Protein AF-A0AAN8Q0W3-F1 (afdb_monomer_lite)

InterPro domains:
  IPR009062 Smac/DIABLO-like superfamily [SSF46984] (4-131)
  IPR015142 Smac/DIABLO protein [PF09057] (4-134)
  IPR015142 Smac/DIABLO protein [PTHR32247] (3-135)

Radius of gyration: 24.77 Å; chains: 1; bounding box: 50×20×83 Å

Sequence (138 aa):
MENEYVQAVHKLTDMLSYKLQVLDNDAELEIVWDLVLQFRSDVNEIKRKKEEMEQLYSSVQKLMDISAEVAFIAGAEYASTCAGERLYSSQRQLELTRALTAEAEIQLNQVELKDIEATTKHHEKKEKEKSEQDKTDK

Foldseek 3Di:
DLVVLLVLLVVLLVLLVVLLVCLVPVVVNVVSVVVNVVSVVVSVVVVVVVVVVVVVLVVVLVVLQVVLVVCVVVVVPVSSVVSVVVSVVVVVVVVVSVVSSVVSVVSSVVSVVVSVVSNVVSVVVVVVVVVVVVVVVD

Secondary structure (DSSP, 8-state):
-HHHHHHHHHHHHHHHHHHHHSTT-HHHHHHHHHHHHHHHHHHHHHHHHHHHHHHHHHHHHHHHHHHHHHHHHTT-HHHHHHHHHHHHHHHHHHHHHHHHHHHHHHHHHHHHHHHHHHHHHHHHHHHHHHHHHHHH--

pLDDT: mean 88.89, std 8.83, range [46.44, 95.19]

Structure (mmCIF, N/CA/C/O backbone):
data_AF-A0AAN8Q0W3-F1
#
_entry.id   AF-A0AAN8Q0W3-F1
#
loop_
_atom_site.group_PDB
_atom_site.id
_atom_site.type_symbol
_atom_site.label_atom_id
_atom_site.label_alt_id
_atom_site.label_comp_id
_atom_site.label_asym_id
_atom_site.label_entity_id
_atom_site.label_seq_id
_atom_site.pdbx_PDB_ins_code
_atom_site.Cartn_x
_atom_site.Cartn_y
_atom_site.Cartn_z
_atom_site.occupancy
_atom_site.B_iso_or_equiv
_atom_site.auth_seq_id
_atom_site.auth_comp_id
_atom_site.auth_asym_id
_atom_site.auth_atom_id
_atom_site.pdbx_PDB_model_num
ATOM 1 N N . MET A 1 1 ? -4.676 -2.145 -10.380 1.00 73.56 1 MET A N 1
ATOM 2 C CA . MET A 1 1 ? -3.851 -2.443 -9.194 1.00 73.56 1 MET A CA 1
ATOM 3 C C . MET A 1 1 ? -3.686 -1.240 -8.281 1.00 73.56 1 MET A C 1
ATOM 5 O O . MET A 1 1 ? -4.264 -1.304 -7.216 1.00 73.56 1 MET A O 1
ATOM 9 N N . GLU A 1 2 ? -3.026 -0.134 -8.653 1.00 82.25 2 GLU A N 1
ATOM 10 C CA . GLU A 1 2 ? -2.950 1.039 -7.742 1.00 82.25 2 GLU A CA 1
ATOM 11 C C . GLU A 1 2 ? -4.340 1.579 -7.343 1.00 82.25 2 GLU A C 1
ATOM 13 O O . GLU A 1 2 ? -4.652 1.654 -6.163 1.00 82.25 2 GLU A O 1
ATOM 18 N N . ASN A 1 3 ? -5.236 1.831 -8.307 1.00 86.69 3 ASN A N 1
ATOM 19 C CA . ASN A 1 3 ? -6.614 2.259 -7.998 1.00 86.69 3 ASN A CA 1
ATOM 20 C C . ASN A 1 3 ? -7.408 1.233 -7.174 1.00 86.69 3 ASN A C 1
ATOM 22 O O . ASN A 1 3 ? -8.272 1.601 -6.389 1.00 86.69 3 ASN A O 1
ATOM 26 N N . GLU A 1 4 ? -7.137 -0.054 -7.374 1.00 88.75 4 GLU A N 1
ATOM 27 C CA . GLU A 1 4 ? -7.806 -1.143 -6.656 1.00 88.75 4 GLU A CA 1
ATOM 28 C C . GLU A 1 4 ? -7.327 -1.203 -5.202 1.00 88.75 4 GLU A C 1
ATOM 30 O O . GLU A 1 4 ? -8.135 -1.350 -4.290 1.00 88.75 4 GLU A O 1
ATOM 35 N N . TYR A 1 5 ? -6.029 -0.985 -4.986 1.00 91.62 5 TYR A N 1
ATOM 36 C CA . TYR A 1 5 ? -5.438 -0.845 -3.665 1.00 91.62 5 TYR A CA 1
ATOM 37 C C . TYR A 1 5 ? -5.982 0.386 -2.936 1.00 91.62 5 TYR A C 1
ATOM 39 O O . TYR A 1 5 ? -6.452 0.255 -1.812 1.00 91.62 5 TYR A O 1
ATOM 47 N N . VAL A 1 6 ? -6.027 1.553 -3.590 1.00 92.38 6 VAL A N 1
ATOM 48 C CA . VAL A 1 6 ? -6.619 2.775 -3.014 1.00 92.38 6 VAL A CA 1
ATOM 49 C C . VAL A 1 6 ? -8.079 2.553 -2.614 1.00 92.38 6 VAL A C 1
ATOM 51 O O . VAL A 1 6 ? -8.484 2.925 -1.517 1.00 92.38 6 VAL A O 1
ATOM 54 N N . GLN A 1 7 ? -8.875 1.895 -3.462 1.00 93.06 7 GLN A N 1
ATOM 55 C CA . GLN A 1 7 ? -10.263 1.562 -3.129 1.00 93.06 7 GLN A CA 1
ATOM 56 C C . GLN A 1 7 ? -10.372 0.606 -1.938 1.00 93.06 7 GLN A C 1
ATOM 58 O O . GLN A 1 7 ? -11.254 0.784 -1.100 1.00 93.06 7 GLN A O 1
ATOM 63 N N . ALA A 1 8 ? -9.505 -0.403 -1.856 1.00 93.25 8 ALA A N 1
ATOM 64 C CA . ALA A 1 8 ? -9.480 -1.329 -0.728 1.00 93.25 8 ALA A CA 1
ATOM 65 C C . ALA A 1 8 ? -9.087 -0.616 0.577 1.00 93.25 8 ALA A C 1
ATOM 67 O O . ALA A 1 8 ? -9.735 -0.817 1.603 1.00 93.25 8 ALA A O 1
ATOM 68 N N . VAL A 1 9 ? -8.094 0.276 0.517 1.00 93.88 9 VAL A N 1
ATOM 69 C CA . VAL A 1 9 ? -7.670 1.120 1.641 1.00 93.88 9 VAL A CA 1
ATOM 70 C C . VAL A 1 9 ? -8.811 2.026 2.101 1.00 93.88 9 VAL A C 1
ATOM 72 O O . VAL A 1 9 ? -9.114 2.039 3.288 1.00 93.88 9 VAL A O 1
ATOM 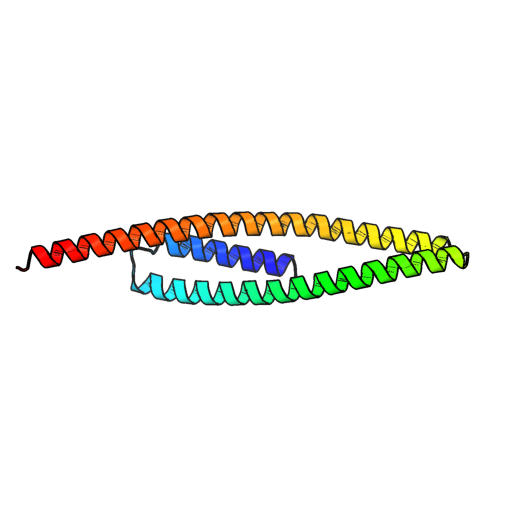75 N N . HIS A 1 10 ? -9.512 2.712 1.193 1.00 94.50 10 HIS A N 1
ATOM 76 C CA . HIS A 1 10 ? -10.668 3.539 1.563 1.00 94.50 10 HIS A CA 1
ATOM 77 C C . HIS A 1 10 ? -11.783 2.728 2.229 1.00 94.50 10 HIS A C 1
ATOM 79 O O . HIS A 1 10 ? -12.288 3.141 3.267 1.00 94.50 10 HIS A O 1
ATOM 85 N N . LYS A 1 11 ? -12.121 1.545 1.698 1.00 94.06 11 LYS A N 1
ATOM 86 C CA . LYS A 1 11 ? -13.117 0.661 2.328 1.00 94.06 11 LYS A CA 1
ATOM 87 C C . LY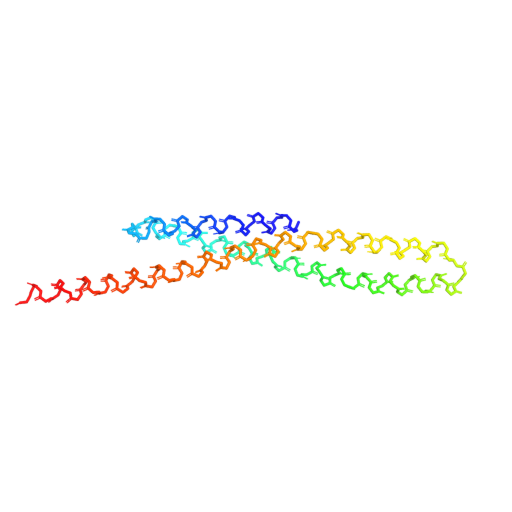S A 1 11 ? -12.717 0.276 3.751 1.00 94.06 11 LYS A C 1
ATOM 89 O O . LYS A 1 11 ? -13.562 0.281 4.641 1.00 94.06 11 LYS A O 1
ATOM 94 N N . LEU A 1 12 ? -11.442 -0.041 3.972 1.00 94.62 12 LEU A N 1
ATOM 95 C CA . LEU A 1 12 ? -10.937 -0.349 5.307 1.00 94.62 12 LEU A CA 1
ATOM 96 C C . LEU A 1 12 ? -11.017 0.874 6.236 1.00 94.62 12 LEU A C 1
ATOM 98 O O . LEU A 1 12 ? -11.463 0.743 7.374 1.00 94.62 12 LEU A O 1
ATOM 102 N N . THR A 1 13 ? -10.651 2.059 5.746 1.00 95.12 13 THR A N 1
ATOM 103 C CA . THR A 1 13 ? -10.759 3.327 6.484 1.00 95.12 13 THR A CA 1
ATOM 104 C C . THR A 1 13 ? -12.203 3.630 6.893 1.00 95.12 13 THR A C 1
ATOM 106 O O . THR A 1 13 ? -12.455 3.998 8.045 1.00 95.12 13 THR A O 1
ATOM 109 N N . ASP A 1 14 ? -13.160 3.437 5.985 1.00 94.31 14 ASP A N 1
ATOM 110 C CA . ASP A 1 14 ? -14.587 3.639 6.248 1.00 94.31 14 ASP A CA 1
ATOM 111 C C . ASP A 1 14 ? -15.098 2.658 7.309 1.00 94.31 14 ASP A C 1
ATOM 113 O O . ASP A 1 14 ? -15.807 3.052 8.234 1.00 94.31 14 ASP A O 1
ATOM 117 N N . MET A 1 15 ? -14.685 1.390 7.231 1.00 93.31 15 MET A N 1
ATOM 118 C CA . MET A 1 15 ? -15.092 0.362 8.194 1.00 93.31 15 MET A CA 1
ATOM 119 C C . MET A 1 15 ? -14.497 0.581 9.582 1.00 93.31 15 MET A C 1
ATOM 121 O O . MET A 1 15 ? -15.199 0.421 10.577 1.00 93.31 15 MET A O 1
ATOM 125 N N . LEU A 1 16 ? -13.237 1.010 9.675 1.00 92.75 16 LEU A N 1
ATOM 126 C CA . LEU A 1 16 ? -12.641 1.412 10.951 1.00 92.75 16 LEU A CA 1
ATOM 127 C C . LEU A 1 16 ? -13.341 2.646 11.534 1.00 92.75 16 LEU A C 1
ATOM 129 O O . LEU A 1 16 ? -13.579 2.720 12.738 1.00 92.75 16 LEU A O 1
ATOM 133 N N . SER A 1 17 ? -13.735 3.592 10.682 1.00 92.88 17 SER A N 1
ATOM 134 C CA . SER A 1 17 ? -14.516 4.755 11.110 1.00 92.88 17 SER A CA 1
ATOM 135 C C . SER A 1 17 ? -15.916 4.364 11.592 1.00 92.88 17 SER A C 1
ATOM 137 O O . SER A 1 17 ? -16.413 4.950 12.550 1.00 92.88 17 SER A O 1
ATOM 139 N N . TYR A 1 18 ? -16.544 3.361 10.970 1.00 92.75 18 TYR A N 1
ATOM 140 C CA . TYR A 1 18 ? -17.826 2.812 11.413 1.00 92.75 18 TYR A CA 1
ATOM 141 C C . TYR A 1 18 ? -17.699 2.063 12.740 1.00 92.75 18 TYR A C 1
ATOM 143 O O . TYR A 1 18 ? -18.494 2.288 13.650 1.00 92.75 18 TYR A O 1
ATOM 151 N N . LYS A 1 19 ? -16.649 1.248 12.900 1.00 91.88 19 LYS A N 1
ATOM 152 C CA . LYS A 1 19 ? -16.331 0.553 14.156 1.00 91.88 19 LYS A CA 1
ATOM 153 C C . LYS A 1 19 ? -16.288 1.522 15.342 1.00 91.88 19 LYS A C 1
ATOM 155 O O . LYS A 1 19 ? -16.857 1.235 16.390 1.00 91.88 19 LYS A O 1
ATOM 160 N N . LEU A 1 20 ? -15.677 2.695 15.158 1.00 90.69 20 LEU A N 1
ATOM 161 C CA . LEU A 1 20 ? -15.628 3.752 16.172 1.00 90.69 20 LEU A CA 1
ATOM 162 C C . LEU A 1 20 ? -17.015 4.271 16.598 1.00 90.69 20 LEU A C 1
ATOM 164 O O . LEU A 1 20 ? -17.159 4.760 17.715 1.00 90.69 20 LEU A O 1
ATOM 168 N N . GLN A 1 21 ? -18.031 4.189 15.738 1.00 91.19 21 GLN A N 1
ATOM 169 C CA . GLN A 1 21 ? -19.393 4.647 16.045 1.00 91.19 21 GLN A CA 1
ATOM 170 C C . GLN A 1 21 ? -20.206 3.604 16.821 1.00 91.19 21 GLN A C 1
ATOM 172 O O . GLN A 1 21 ? -21.138 3.972 17.531 1.00 91.19 21 GLN A O 1
ATOM 177 N N . VAL A 1 22 ? -19.847 2.323 16.708 1.00 91.88 22 VAL A N 1
ATOM 178 C CA . VAL A 1 22 ? -20.581 1.194 17.307 1.00 91.88 22 VAL A CA 1
ATOM 179 C C . VAL A 1 22 ? -19.872 0.589 18.524 1.00 91.88 22 VAL A C 1
ATOM 181 O O . VAL A 1 22 ? -20.244 -0.488 18.977 1.00 91.88 22 VAL A O 1
ATOM 184 N N . LEU A 1 23 ? -18.867 1.277 19.080 1.00 87.88 23 LEU A N 1
ATOM 185 C CA . LEU A 1 23 ? -18.067 0.811 20.226 1.00 87.88 23 LEU A CA 1
ATOM 186 C C . LEU A 1 23 ? -18.915 0.387 21.439 1.00 87.88 23 LEU A C 1
ATOM 188 O O . LEU A 1 23 ? -18.554 -0.573 22.114 1.00 87.88 23 LEU A O 1
ATOM 192 N N . ASP A 1 24 ? -20.039 1.063 21.686 1.00 87.69 24 ASP A N 1
ATOM 193 C CA . ASP A 1 24 ? -20.936 0.777 22.814 1.00 87.69 24 ASP A CA 1
ATOM 194 C C . ASP A 1 24 ? -21.924 -0.387 22.540 1.00 87.69 24 ASP A C 1
ATOM 196 O O . ASP A 1 24 ? -22.658 -0.794 23.443 1.00 87.69 24 ASP A O 1
ATOM 200 N N . ASN A 1 25 ? -21.971 -0.931 21.315 1.00 91.38 25 ASN A N 1
ATOM 201 C CA . ASN A 1 25 ? -22.868 -2.022 20.918 1.00 91.38 25 ASN A CA 1
ATOM 202 C C . ASN A 1 25 ? -22.093 -3.323 20.653 1.00 91.38 25 ASN A C 1
ATOM 204 O O . ASN A 1 25 ? -21.632 -3.566 19.542 1.00 91.38 25 ASN A O 1
ATOM 208 N N . ASP A 1 26 ? -22.008 -4.197 21.658 1.00 87.44 26 ASP A N 1
ATOM 209 C CA . ASP A 1 26 ? -21.160 -5.398 21.611 1.00 87.44 26 ASP A CA 1
ATOM 210 C C . ASP A 1 26 ? -21.503 -6.382 20.483 1.00 87.44 26 ASP A C 1
ATOM 212 O O . ASP A 1 26 ? -20.596 -6.922 19.852 1.00 87.44 26 ASP A O 1
ATOM 216 N N . ALA A 1 27 ? -22.790 -6.587 20.189 1.00 89.62 27 ALA A N 1
ATOM 217 C CA . ALA A 1 27 ? -23.210 -7.520 19.139 1.00 89.62 27 ALA A CA 1
ATOM 218 C C . ALA A 1 27 ? -22.859 -7.004 17.735 1.00 89.62 27 ALA A C 1
ATOM 220 O O . ALA A 1 27 ? -22.484 -7.768 16.849 1.00 89.62 27 ALA A O 1
ATOM 221 N N . GLU A 1 28 ? -22.987 -5.695 17.525 1.00 90.38 28 GLU A N 1
ATOM 222 C CA . GLU A 1 28 ? -22.645 -5.062 16.253 1.00 90.38 28 GLU A CA 1
ATOM 223 C C . GLU A 1 28 ? -21.132 -4.896 16.095 1.00 90.38 28 GLU A C 1
ATOM 225 O O . GLU A 1 28 ? -20.597 -5.100 15.006 1.00 90.38 28 GLU A O 1
ATOM 230 N N . LEU A 1 29 ? -20.430 -4.606 17.191 1.00 89.88 29 LEU A N 1
ATOM 231 C CA . LEU A 1 29 ? -18.979 -4.489 17.230 1.00 89.88 29 LEU A CA 1
ATOM 232 C C . LEU A 1 29 ? -18.287 -5.791 16.807 1.00 89.88 29 LEU A C 1
ATOM 234 O O . LEU A 1 29 ? -17.305 -5.727 16.071 1.00 89.88 29 LEU A O 1
ATOM 238 N N . GLU A 1 30 ? -18.797 -6.953 17.227 1.00 91.19 30 GLU A N 1
ATOM 239 C CA . GLU A 1 30 ? -18.267 -8.264 16.826 1.00 91.19 30 GLU A CA 1
ATOM 240 C C . GLU A 1 30 ? -18.367 -8.474 15.305 1.00 91.19 30 GLU A C 1
ATOM 242 O O . GLU A 1 30 ? -17.372 -8.781 14.650 1.00 91.19 30 GLU A O 1
ATOM 247 N N . ILE A 1 31 ? -19.535 -8.192 14.716 1.00 92.62 31 ILE A N 1
ATOM 248 C CA . ILE A 1 31 ? -19.762 -8.314 13.265 1.00 92.62 31 ILE A CA 1
ATOM 249 C C . ILE A 1 31 ? -18.854 -7.356 12.483 1.00 92.62 31 ILE A C 1
ATOM 251 O O . ILE A 1 31 ? -18.243 -7.732 11.480 1.00 92.62 31 ILE A O 1
ATOM 255 N N . VAL A 1 32 ? -18.761 -6.101 12.930 1.00 92.50 32 VAL A N 1
ATOM 256 C CA . VAL A 1 32 ? -17.912 -5.092 12.285 1.00 92.50 32 VAL A CA 1
ATOM 257 C C . VAL A 1 32 ? -16.439 -5.467 12.406 1.00 92.50 32 VAL A C 1
ATOM 259 O O . VAL A 1 32 ? -15.675 -5.247 11.468 1.00 92.50 32 VAL A O 1
ATOM 262 N N . TRP A 1 33 ? -16.029 -6.060 13.524 1.00 92.06 33 TRP A N 1
ATOM 263 C CA . TRP A 1 33 ? -14.658 -6.508 13.720 1.00 92.06 33 TRP A CA 1
ATOM 264 C C . TRP A 1 33 ? -14.256 -7.621 12.748 1.00 92.06 33 TRP A C 1
ATOM 266 O O . TRP A 1 33 ? -13.198 -7.521 12.121 1.00 92.06 33 TRP A O 1
ATOM 276 N N . ASP A 1 34 ? -15.112 -8.624 12.554 1.00 93.12 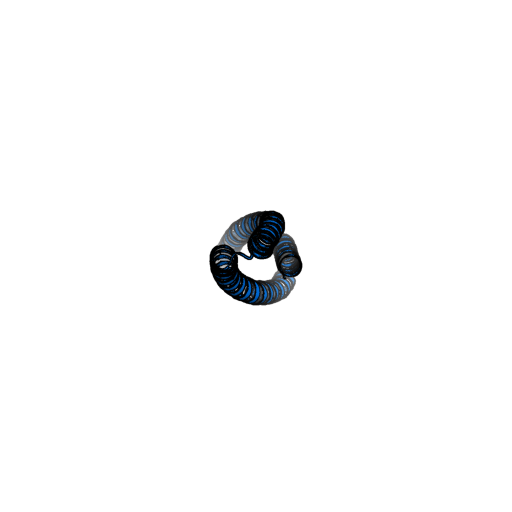34 ASP A N 1
ATOM 277 C CA . ASP A 1 34 ? -14.881 -9.686 11.567 1.00 93.12 34 ASP A CA 1
ATOM 278 C C . ASP A 1 34 ? -14.759 -9.117 10.148 1.00 93.12 34 ASP A C 1
ATOM 280 O O . ASP A 1 34 ? -13.864 -9.490 9.381 1.00 93.12 34 ASP A O 1
ATOM 284 N N . LEU A 1 35 ? -15.609 -8.145 9.813 1.00 93.50 35 LEU A N 1
ATOM 285 C CA . LEU A 1 35 ? -15.567 -7.471 8.521 1.00 93.50 35 LEU A CA 1
ATOM 286 C C . LEU A 1 35 ? -14.283 -6.640 8.342 1.00 93.50 35 LEU A C 1
ATOM 288 O O . LEU A 1 35 ? -13.671 -6.663 7.274 1.00 93.50 35 LEU A O 1
ATOM 292 N N . VAL A 1 36 ? -13.826 -5.945 9.389 1.00 93.31 36 VAL A N 1
ATOM 293 C CA . VAL A 1 36 ? -12.535 -5.234 9.399 1.00 93.31 36 VAL A CA 1
ATOM 294 C C . VAL A 1 36 ? -11.377 -6.210 9.181 1.00 93.31 36 VAL A C 1
ATOM 296 O O . VAL A 1 36 ? -10.456 -5.901 8.421 1.00 93.31 36 VAL A O 1
ATOM 299 N N . LEU A 1 37 ? -11.411 -7.394 9.799 1.00 93.94 37 LEU A N 1
ATOM 300 C CA . LEU A 1 37 ? -10.388 -8.420 9.602 1.00 93.94 37 LEU A CA 1
ATOM 301 C C . LEU A 1 37 ? -10.361 -8.920 8.152 1.00 93.94 37 LEU A C 1
ATOM 303 O O . LEU A 1 37 ? -9.283 -9.042 7.565 1.00 93.94 37 LEU A O 1
ATOM 307 N N . GLN A 1 38 ? -11.534 -9.149 7.559 1.00 94.31 38 GLN A N 1
ATOM 308 C CA . GLN A 1 38 ? -11.649 -9.519 6.152 1.00 94.31 38 GLN A CA 1
ATOM 309 C C . GLN A 1 38 ? -11.065 -8.431 5.241 1.00 94.31 38 GLN A C 1
ATOM 311 O O . GLN A 1 38 ? -10.191 -8.722 4.425 1.00 94.31 38 GLN A O 1
ATOM 316 N N . PHE A 1 39 ? -11.456 -7.167 5.426 1.00 93.56 39 PHE A N 1
ATOM 317 C CA . PHE A 1 39 ? -10.919 -6.069 4.618 1.00 93.56 39 PHE A CA 1
ATOM 318 C C . PHE A 1 39 ? -9.408 -5.889 4.789 1.00 93.56 39 PHE A C 1
ATOM 320 O O . PHE A 1 39 ? -8.716 -5.593 3.817 1.00 93.56 39 PHE A O 1
ATOM 327 N N . ARG A 1 40 ? -8.860 -6.119 5.988 1.00 94.31 40 ARG A N 1
ATOM 328 C CA . ARG A 1 40 ? -7.402 -6.141 6.200 1.00 94.31 40 ARG A CA 1
ATOM 329 C C . ARG A 1 40 ? -6.718 -7.251 5.413 1.00 94.31 40 ARG A C 1
ATOM 331 O O . ARG A 1 40 ? -5.642 -7.024 4.860 1.00 94.31 40 ARG A O 1
ATOM 338 N N . SER A 1 41 ? -7.323 -8.435 5.355 1.00 95.19 41 SER A N 1
ATOM 339 C CA . SER A 1 41 ? -6.814 -9.536 4.536 1.00 95.19 41 SER A CA 1
ATOM 340 C C . SER A 1 41 ? -6.795 -9.151 3.054 1.00 95.19 41 SER A C 1
ATOM 342 O O . SER A 1 41 ? -5.762 -9.301 2.400 1.00 95.19 41 SER A O 1
ATOM 344 N N . ASP A 1 42 ? -7.890 -8.577 2.551 1.00 93.00 42 ASP A N 1
ATOM 345 C CA . ASP A 1 42 ? -8.014 -8.155 1.152 1.00 93.00 42 ASP A CA 1
ATOM 346 C C . ASP A 1 42 ? -6.985 -7.071 0.789 1.00 93.00 42 ASP A C 1
ATOM 348 O O . ASP A 1 42 ? -6.287 -7.175 -0.224 1.00 93.00 42 ASP A O 1
ATOM 352 N N . VAL A 1 43 ? -6.830 -6.050 1.643 1.00 94.44 43 VAL A N 1
ATOM 353 C CA . VAL A 1 43 ? -5.823 -4.988 1.466 1.00 94.44 43 VAL A CA 1
ATOM 354 C C . VAL A 1 43 ? -4.413 -5.579 1.423 1.00 94.44 43 VAL A C 1
ATOM 356 O O . VAL A 1 43 ? -3.632 -5.215 0.544 1.00 94.44 43 VAL A O 1
ATOM 359 N N . ASN A 1 44 ? -4.085 -6.518 2.315 1.00 94.56 44 ASN A N 1
ATOM 360 C CA . ASN A 1 44 ? -2.772 -7.165 2.339 1.00 94.56 44 ASN A CA 1
ATOM 361 C C . ASN A 1 44 ? -2.504 -8.014 1.090 1.00 94.56 44 ASN A C 1
ATOM 363 O O . ASN A 1 44 ? -1.383 -8.011 0.575 1.00 94.56 44 ASN A O 1
ATOM 367 N N . GLU A 1 45 ? -3.506 -8.724 0.570 1.00 94.88 45 GLU A N 1
ATOM 368 C CA . GLU A 1 45 ? -3.347 -9.493 -0.665 1.00 94.88 45 GLU A CA 1
ATOM 369 C C . GLU A 1 45 ? -3.065 -8.572 -1.858 1.00 94.88 45 GLU A C 1
ATOM 371 O O . GLU A 1 45 ? -2.138 -8.816 -2.640 1.00 94.88 45 GLU A O 1
ATOM 376 N N . ILE A 1 46 ? -3.835 -7.488 -1.985 1.00 93.56 46 ILE A N 1
ATOM 377 C CA . ILE A 1 46 ? -3.653 -6.507 -3.058 1.00 93.56 46 ILE A CA 1
ATOM 378 C C . ILE A 1 46 ? -2.296 -5.807 -2.912 1.00 93.56 46 ILE A C 1
ATOM 380 O O . ILE A 1 46 ? -1.599 -5.617 -3.912 1.00 93.56 46 ILE A O 1
ATOM 384 N N . LYS A 1 47 ? -1.881 -5.484 -1.681 1.00 93.25 47 LYS A N 1
ATOM 385 C CA . LYS A 1 47 ? -0.559 -4.918 -1.390 1.00 93.25 47 LYS A CA 1
ATOM 386 C C . LYS A 1 47 ? 0.560 -5.831 -1.873 1.00 93.25 47 LYS A C 1
ATOM 388 O O . LYS A 1 47 ? 1.447 -5.374 -2.585 1.00 93.25 47 LYS A O 1
ATOM 393 N N . ARG A 1 48 ? 0.485 -7.130 -1.568 1.00 94.31 48 ARG A N 1
ATOM 394 C CA . ARG A 1 48 ? 1.490 -8.102 -2.017 1.00 94.31 48 ARG A CA 1
ATOM 395 C C . ARG A 1 48 ? 1.585 -8.147 -3.543 1.00 94.31 48 ARG A C 1
ATOM 397 O O . ARG A 1 48 ? 2.677 -8.059 -4.093 1.00 94.31 48 ARG A O 1
ATOM 404 N N . LYS A 1 49 ? 0.442 -8.208 -4.236 1.00 92.75 49 LYS A N 1
ATOM 405 C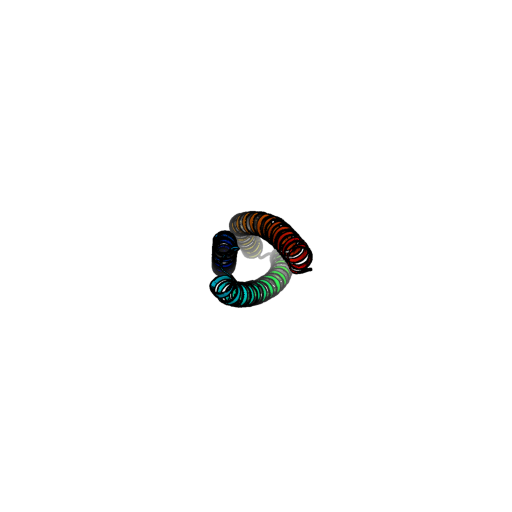 CA . LYS A 1 49 ? 0.397 -8.175 -5.711 1.00 92.75 49 LYS A CA 1
ATOM 406 C C . LYS A 1 49 ? 0.997 -6.885 -6.274 1.00 92.75 49 LYS A C 1
ATOM 408 O O . LYS A 1 49 ? 1.688 -6.920 -7.291 1.00 92.75 49 LYS A O 1
ATOM 413 N N . LYS A 1 50 ? 0.746 -5.745 -5.622 1.00 90.88 50 LYS A N 1
ATOM 414 C CA . LYS A 1 50 ? 1.356 -4.461 -5.987 1.00 90.88 50 LYS A CA 1
ATOM 415 C C . LYS A 1 50 ? 2.879 -4.525 -5.847 1.00 90.88 50 LYS A C 1
ATOM 417 O O . LYS A 1 50 ? 3.571 -4.201 -6.806 1.00 90.88 50 LYS A O 1
ATOM 422 N N . GLU A 1 51 ? 3.393 -4.972 -4.704 1.00 91.81 51 GLU A N 1
ATOM 423 C CA . GLU A 1 51 ? 4.835 -5.072 -4.439 1.00 91.81 51 GLU A CA 1
ATOM 424 C C . GLU A 1 51 ? 5.543 -6.004 -5.438 1.00 91.81 51 GLU A C 1
ATOM 426 O O . GLU A 1 51 ? 6.592 -5.652 -5.980 1.00 91.81 51 GLU A O 1
ATOM 431 N N . GLU A 1 52 ? 4.946 -7.158 -5.754 1.00 93.31 52 GLU A N 1
ATOM 432 C CA . GLU A 1 52 ? 5.447 -8.085 -6.783 1.00 93.31 52 GLU A CA 1
ATOM 433 C C . GLU A 1 52 ? 5.580 -7.394 -8.154 1.00 93.31 52 GLU A C 1
ATOM 435 O O . GLU A 1 52 ? 6.572 -7.558 -8.871 1.00 93.31 52 GLU A O 1
ATOM 440 N N . MET A 1 53 ? 4.600 -6.568 -8.515 1.00 89.81 53 MET A N 1
ATOM 441 C CA . MET A 1 53 ? 4.578 -5.851 -9.791 1.00 89.81 53 MET A CA 1
ATOM 442 C C . MET A 1 53 ? 5.556 -4.677 -9.820 1.00 89.81 53 MET A C 1
ATOM 444 O O . MET A 1 53 ? 6.149 -4.402 -10.863 1.00 89.81 53 MET A O 1
ATOM 448 N N . GLU A 1 54 ? 5.795 -4.018 -8.687 1.00 90.56 54 GLU A N 1
ATOM 449 C CA . GLU A 1 54 ? 6.841 -3.000 -8.566 1.00 90.56 54 GLU A CA 1
ATOM 450 C C . GLU A 1 54 ? 8.246 -3.602 -8.710 1.00 90.56 54 GLU A C 1
ATOM 452 O O . GLU A 1 54 ? 9.108 -3.021 -9.377 1.00 90.56 54 GLU A O 1
ATOM 457 N N . GLN A 1 55 ? 8.474 -4.794 -8.156 1.00 92.94 55 GLN A N 1
ATOM 458 C CA . GLN A 1 55 ? 9.726 -5.533 -8.345 1.00 92.94 55 GLN A CA 1
ATOM 459 C C . GLN A 1 55 ? 9.937 -5.927 -9.814 1.00 92.94 55 GLN A C 1
ATOM 461 O O . GLN A 1 55 ? 11.041 -5.770 -10.356 1.00 92.94 55 GLN A O 1
ATOM 466 N N . LEU A 1 56 ? 8.876 -6.389 -10.485 1.00 93.38 56 LEU A N 1
ATOM 467 C CA . LEU A 1 56 ? 8.913 -6.678 -11.917 1.00 93.38 56 LEU A CA 1
ATOM 468 C C . LEU A 1 56 ? 9.212 -5.413 -12.731 1.00 93.38 56 LEU A C 1
ATOM 470 O O . LEU A 1 56 ? 10.091 -5.435 -13.593 1.00 93.38 56 LEU A O 1
ATOM 474 N N . TYR A 1 57 ? 8.542 -4.300 -12.424 1.00 91.44 57 TYR A N 1
ATOM 475 C CA . TYR A 1 57 ? 8.771 -3.016 -13.084 1.00 91.44 57 TYR A CA 1
ATOM 476 C C . TYR A 1 57 ? 10.228 -2.555 -12.948 1.00 91.44 57 TYR A C 1
ATOM 478 O O . TYR A 1 57 ? 10.843 -2.180 -13.942 1.00 91.44 57 TYR A O 1
ATOM 486 N N . SER A 1 58 ? 10.821 -2.664 -11.753 1.00 92.06 58 SER A N 1
ATOM 487 C CA . SER A 1 58 ? 12.237 -2.333 -11.534 1.00 92.06 58 SER A CA 1
ATOM 488 C C . SER A 1 58 ? 13.179 -3.173 -12.406 1.00 92.06 58 SER A C 1
ATOM 490 O O . SER A 1 58 ? 14.162 -2.660 -12.944 1.00 92.06 58 SER A O 1
ATOM 492 N N . SER A 1 59 ? 12.870 -4.459 -12.584 1.00 94.44 59 SER A N 1
ATOM 493 C CA . SER A 1 59 ? 13.639 -5.350 -13.461 1.00 94.44 59 SER A CA 1
ATOM 494 C C . SER A 1 59 ? 13.515 -4.951 -14.934 1.00 94.44 59 SER A C 1
ATOM 496 O O . SER A 1 59 ? 14.523 -4.875 -15.638 1.00 94.44 59 SER A O 1
ATOM 498 N N . VAL A 1 60 ? 12.296 -4.648 -15.392 1.00 92.62 60 VAL A N 1
ATOM 499 C CA . VAL A 1 60 ? 12.030 -4.190 -16.767 1.00 92.62 60 VAL A CA 1
ATOM 500 C C . VAL A 1 60 ? 12.726 -2.862 -17.048 1.00 92.62 60 VAL A C 1
ATOM 502 O O . VAL A 1 60 ? 13.312 -2.701 -18.116 1.00 92.62 60 VAL A O 1
ATOM 505 N N . GLN A 1 61 ? 12.720 -1.940 -16.085 1.00 92.88 61 GLN A N 1
ATOM 506 C CA . GLN A 1 61 ? 13.388 -0.649 -16.207 1.00 92.88 61 GLN A CA 1
ATOM 507 C C . GLN A 1 61 ? 14.884 -0.827 -16.497 1.00 92.88 61 GLN A C 1
ATOM 509 O O . GLN A 1 61 ? 15.378 -0.327 -17.502 1.00 92.88 61 GLN A O 1
ATOM 514 N N . LYS A 1 62 ? 15.581 -1.636 -15.688 1.00 93.44 62 LYS A N 1
ATOM 515 C CA . LYS A 1 62 ? 17.009 -1.935 -15.886 1.00 93.44 62 LYS A CA 1
ATOM 516 C C . LYS A 1 62 ? 17.285 -2.574 -17.246 1.00 93.44 62 LYS A C 1
ATOM 518 O O . LYS A 1 62 ? 18.268 -2.243 -17.899 1.00 93.44 62 LYS A O 1
ATOM 523 N N . LEU A 1 63 ? 16.426 -3.499 -17.675 1.00 92.81 63 LEU A N 1
ATOM 524 C CA . LEU A 1 63 ? 16.570 -4.159 -18.972 1.00 92.81 63 LEU A CA 1
ATOM 525 C C . LEU A 1 63 ? 16.409 -3.165 -20.128 1.00 92.81 63 LEU A C 1
ATOM 527 O O . LEU A 1 63 ? 17.124 -3.257 -21.127 1.00 92.81 63 LEU A O 1
ATOM 531 N N . MET A 1 64 ? 15.491 -2.213 -19.992 1.00 91.75 64 MET A N 1
ATOM 532 C CA . MET A 1 64 ? 15.252 -1.182 -20.992 1.00 91.75 64 MET A CA 1
ATOM 533 C C . MET A 1 64 ? 16.385 -0.152 -21.038 1.00 91.75 64 MET A C 1
ATOM 535 O O . MET A 1 64 ? 16.782 0.225 -22.137 1.00 91.75 64 MET A O 1
ATOM 539 N N . ASP A 1 65 ? 16.966 0.207 -19.890 1.00 91.94 65 ASP A N 1
ATOM 540 C CA . ASP A 1 65 ? 18.158 1.062 -19.812 1.00 91.94 65 ASP A CA 1
ATOM 541 C C . ASP A 1 65 ? 19.348 0.415 -20.547 1.00 91.94 65 ASP A C 1
ATOM 543 O O . ASP A 1 65 ? 19.948 1.029 -21.429 1.00 91.94 65 ASP A O 1
ATOM 547 N N . ILE A 1 66 ? 19.619 -0.871 -20.280 1.00 93.31 66 ILE A N 1
ATOM 548 C CA . ILE A 1 66 ? 20.663 -1.642 -20.982 1.00 93.31 66 ILE A CA 1
ATOM 549 C C . ILE A 1 66 ? 20.362 -1.725 -22.485 1.00 93.31 66 ILE A C 1
ATOM 551 O O . ILE A 1 66 ? 21.250 -1.566 -23.320 1.00 93.31 66 ILE A O 1
ATOM 555 N N . SER A 1 67 ? 19.103 -1.969 -22.855 1.00 90.00 67 SER A N 1
ATOM 556 C CA . SER A 1 67 ? 18.703 -2.072 -24.264 1.00 90.00 67 SER A CA 1
ATOM 557 C C . SER A 1 67 ? 18.879 -0.745 -25.006 1.00 90.00 67 SER A C 1
ATOM 559 O O . SER A 1 67 ? 19.301 -0.743 -26.162 1.00 90.00 67 SER A O 1
ATOM 561 N N . ALA A 1 68 ? 18.586 0.380 -24.350 1.00 91.44 68 ALA A N 1
ATOM 562 C CA . ALA A 1 68 ? 18.793 1.715 -24.897 1.00 91.44 68 ALA A CA 1
ATOM 563 C C . ALA A 1 68 ? 20.286 2.026 -25.087 1.00 91.44 68 ALA A C 1
ATOM 565 O O . ALA A 1 68 ? 20.664 2.572 -26.125 1.00 91.44 68 ALA A O 1
ATOM 566 N N . GLU A 1 69 ? 21.137 1.634 -24.137 1.00 90.69 69 GLU A N 1
ATOM 567 C CA . GLU A 1 69 ? 22.595 1.768 -24.241 1.00 90.69 69 GLU A CA 1
ATOM 568 C C . GLU A 1 69 ? 23.157 0.937 -25.407 1.00 90.69 69 GLU A C 1
ATOM 570 O O . GLU A 1 69 ? 23.900 1.449 -26.246 1.00 90.69 69 GLU A O 1
ATOM 575 N N . VAL A 1 70 ? 22.737 -0.325 -25.533 1.00 93.38 70 VAL A N 1
ATOM 576 C CA . VAL A 1 70 ? 23.152 -1.201 -26.641 1.00 93.38 70 VAL A CA 1
ATOM 577 C C . VAL A 1 70 ? 22.675 -0.659 -27.989 1.00 93.38 70 VAL A C 1
ATOM 579 O O . VAL A 1 70 ? 23.442 -0.657 -28.953 1.00 93.38 70 VAL A O 1
ATOM 582 N N . ALA A 1 71 ? 21.435 -0.169 -28.073 1.00 91.44 71 ALA A N 1
ATOM 583 C CA . ALA A 1 71 ? 20.906 0.442 -29.291 1.00 91.44 71 ALA A CA 1
ATOM 584 C C . ALA A 1 71 ? 21.721 1.675 -29.706 1.00 91.44 71 ALA A C 1
ATOM 586 O O . ALA A 1 71 ? 22.016 1.842 -30.888 1.00 91.44 71 ALA A O 1
ATOM 587 N N . PHE A 1 72 ? 22.138 2.497 -28.741 1.00 91.31 72 PHE A N 1
ATOM 588 C CA . PHE A 1 72 ? 23.004 3.644 -28.996 1.00 91.31 72 PHE A CA 1
ATOM 589 C C . PHE A 1 72 ? 24.369 3.211 -29.551 1.00 91.31 72 PHE A C 1
ATOM 591 O O . PHE A 1 72 ? 24.783 3.691 -30.604 1.00 91.31 72 PHE A O 1
ATOM 598 N N . ILE A 1 73 ? 25.026 2.236 -28.912 1.00 93.56 73 ILE A N 1
ATOM 599 C CA . ILE A 1 73 ? 26.322 1.690 -29.361 1.00 93.56 73 ILE A CA 1
ATOM 600 C C . ILE A 1 73 ? 26.225 1.089 -30.772 1.00 93.56 73 ILE A C 1
ATOM 602 O O . ILE A 1 73 ? 27.152 1.216 -31.571 1.00 93.56 73 ILE A O 1
ATOM 606 N N . ALA A 1 74 ? 25.098 0.459 -31.103 1.00 93.31 74 ALA A N 1
ATOM 607 C CA . ALA A 1 74 ? 24.842 -0.116 -32.421 1.00 93.31 74 ALA A CA 1
ATOM 608 C C . ALA A 1 74 ? 24.514 0.931 -33.510 1.00 93.31 74 ALA A C 1
ATOM 610 O O . ALA A 1 74 ? 24.237 0.554 -34.649 1.00 93.31 74 ALA A O 1
ATOM 611 N N . GLY A 1 75 ? 24.517 2.230 -33.183 1.00 92.56 75 GLY A N 1
ATOM 612 C CA . GLY A 1 75 ? 24.167 3.316 -34.103 1.00 92.56 75 GLY A CA 1
ATOM 613 C C . GLY A 1 75 ? 22.660 3.480 -34.334 1.00 92.56 75 GLY A C 1
ATOM 614 O O . GLY A 1 75 ? 22.245 4.225 -35.219 1.00 92.56 75 GLY A O 1
ATOM 615 N N . ALA A 1 76 ? 21.820 2.807 -33.543 1.00 93.81 76 ALA A N 1
ATOM 616 C CA . ALA A 1 76 ? 20.364 2.931 -33.568 1.00 93.81 76 ALA A CA 1
ATOM 617 C C . ALA A 1 76 ? 19.885 4.016 -32.583 1.00 93.81 76 ALA A C 1
ATOM 619 O O . ALA A 1 76 ? 19.039 3.769 -31.719 1.00 93.81 76 ALA A O 1
ATOM 620 N N . GLU A 1 77 ? 20.418 5.233 -32.718 1.00 90.44 77 GLU A N 1
ATOM 621 C CA . GLU A 1 77 ? 20.167 6.359 -31.803 1.00 90.44 77 GLU A CA 1
ATOM 622 C C . GLU A 1 77 ? 18.674 6.662 -31.632 1.00 90.44 77 GLU A C 1
ATOM 624 O O . GLU A 1 77 ? 18.201 6.802 -30.509 1.00 90.44 77 GLU A O 1
ATOM 629 N N . TYR A 1 78 ? 17.902 6.658 -32.725 1.00 90.19 78 TYR A N 1
ATOM 630 C CA . TYR A 1 78 ? 16.453 6.884 -32.669 1.00 90.19 78 TYR A CA 1
ATOM 631 C C . TYR A 1 78 ? 15.733 5.867 -31.766 1.00 90.19 78 TYR A C 1
ATOM 633 O O . TYR A 1 78 ? 14.871 6.236 -30.970 1.00 90.19 78 TYR A O 1
ATOM 641 N N . ALA A 1 79 ? 16.112 4.586 -31.843 1.00 88.00 79 ALA A N 1
ATOM 642 C CA . ALA A 1 79 ? 15.530 3.544 -30.998 1.00 88.00 79 ALA A CA 1
ATOM 643 C C . ALA A 1 79 ? 15.923 3.721 -29.522 1.00 88.00 79 ALA A C 1
ATOM 645 O O . ALA A 1 79 ? 15.085 3.518 -28.643 1.00 88.00 79 ALA A O 1
ATOM 646 N N . SER A 1 80 ? 17.162 4.148 -29.259 1.00 87.81 80 SER A N 1
ATOM 647 C CA . SER A 1 80 ? 17.643 4.488 -27.917 1.00 87.81 80 SER A CA 1
ATOM 648 C C . SER A 1 80 ? 16.850 5.652 -27.307 1.00 87.81 80 SER A C 1
ATOM 650 O O . SER A 1 80 ? 16.293 5.520 -26.215 1.00 87.81 80 SER A O 1
ATOM 652 N N . THR A 1 81 ? 16.696 6.757 -28.046 1.00 90.38 81 THR A N 1
ATOM 653 C CA . THR A 1 81 ? 15.932 7.932 -27.601 1.00 90.38 81 THR A CA 1
ATOM 654 C C . THR A 1 81 ? 14.470 7.583 -27.329 1.00 90.38 81 THR A C 1
ATOM 656 O O . THR A 1 81 ? 13.957 7.887 -26.253 1.00 90.38 81 THR A O 1
ATOM 659 N N . CYS A 1 82 ? 13.805 6.871 -28.246 1.00 91.12 82 CYS A N 1
ATOM 660 C CA . CYS A 1 82 ? 12.420 6.451 -28.038 1.00 91.12 82 CYS A CA 1
ATOM 661 C C . CYS A 1 82 ? 12.256 5.512 -26.833 1.00 91.12 82 CYS A C 1
ATOM 663 O O . CYS A 1 82 ? 11.236 5.578 -26.144 1.00 91.12 82 CYS A O 1
ATOM 665 N N . ALA A 1 83 ? 13.224 4.630 -26.562 1.00 87.06 83 ALA A N 1
ATOM 666 C CA . ALA A 1 83 ? 13.185 3.774 -25.379 1.00 87.06 83 ALA A CA 1
ATOM 667 C C . ALA A 1 83 ? 13.269 4.608 -24.087 1.00 87.06 83 ALA A C 1
ATOM 669 O O . ALA A 1 83 ? 12.425 4.445 -23.203 1.00 87.06 83 ALA A O 1
ATOM 670 N N . GLY A 1 84 ? 14.211 5.553 -24.016 1.00 88.50 84 GLY A N 1
ATOM 671 C CA . GLY A 1 84 ? 14.359 6.452 -22.870 1.00 88.50 84 GLY A CA 1
ATOM 672 C C . GLY A 1 84 ? 13.113 7.305 -22.609 1.00 88.50 84 GLY A C 1
ATOM 673 O O . GLY A 1 84 ? 12.630 7.369 -21.480 1.00 88.50 84 GLY A O 1
ATOM 674 N N . GLU A 1 85 ? 12.526 7.897 -23.652 1.00 91.06 85 GLU A N 1
ATOM 675 C CA . GLU A 1 85 ? 11.313 8.718 -23.524 1.00 91.06 85 GLU A CA 1
ATOM 676 C C . GLU A 1 85 ? 10.108 7.919 -23.010 1.00 91.06 85 GLU A C 1
ATOM 678 O O . GLU A 1 85 ? 9.361 8.390 -22.147 1.00 91.06 85 GLU A O 1
ATOM 683 N N . ARG A 1 86 ? 9.912 6.691 -23.510 1.00 89.44 86 ARG A N 1
ATOM 684 C CA . ARG A 1 86 ? 8.804 5.823 -23.075 1.00 89.44 86 ARG A CA 1
ATOM 685 C C . ARG A 1 86 ? 8.966 5.388 -21.624 1.00 89.44 86 ARG A C 1
ATOM 687 O O . ARG A 1 86 ? 7.983 5.383 -20.882 1.00 89.44 86 ARG A O 1
ATOM 694 N N . LEU A 1 87 ? 10.190 5.055 -21.221 1.00 90.44 87 LEU A N 1
ATOM 695 C CA . LEU A 1 87 ? 10.512 4.696 -19.845 1.00 90.44 87 LEU A CA 1
ATOM 696 C C . LEU A 1 87 ? 10.267 5.877 -18.900 1.00 90.44 87 LEU A C 1
ATOM 698 O O . LEU A 1 87 ? 9.527 5.736 -17.928 1.00 90.44 87 LEU A O 1
ATOM 702 N N . TYR A 1 88 ? 10.774 7.059 -19.253 1.00 90.06 88 TYR A N 1
ATOM 703 C CA . TYR A 1 88 ? 10.563 8.291 -18.494 1.00 90.06 88 TYR A CA 1
ATOM 704 C C . TYR A 1 88 ? 9.074 8.652 -18.358 1.00 90.06 88 TYR A C 1
ATOM 706 O O . TYR A 1 88 ? 8.587 8.964 -17.271 1.00 90.06 88 TYR A O 1
ATOM 714 N N . SER A 1 89 ? 8.312 8.557 -19.452 1.00 92.56 89 SER A N 1
ATOM 715 C CA . SER A 1 89 ? 6.866 8.799 -19.433 1.00 92.56 89 SER A CA 1
ATOM 716 C C . SER A 1 89 ? 6.134 7.835 -18.491 1.00 92.56 89 SER A C 1
ATOM 718 O O . SER A 1 89 ? 5.298 8.261 -17.691 1.00 92.56 89 SER A O 1
ATOM 720 N N . SER A 1 90 ? 6.484 6.545 -18.535 1.00 89.12 90 SER A N 1
ATOM 721 C CA . SER A 1 90 ? 5.910 5.527 -17.650 1.00 89.12 90 SER A CA 1
ATOM 722 C C . SER A 1 90 ? 6.245 5.777 -16.178 1.00 89.12 90 SER A C 1
ATOM 724 O O . SER A 1 90 ? 5.363 5.618 -15.335 1.00 89.12 90 SER A O 1
ATOM 726 N N . GLN A 1 91 ? 7.480 6.180 -15.864 1.00 90.62 91 GLN A N 1
ATOM 727 C CA . GLN A 1 91 ? 7.888 6.517 -14.495 1.00 90.62 91 GLN A CA 1
ATOM 728 C C . GLN A 1 91 ? 7.056 7.670 -13.943 1.00 90.62 91 GLN A C 1
ATOM 730 O O . GLN A 1 91 ? 6.505 7.573 -12.849 1.00 90.62 91 GLN A O 1
ATOM 735 N N . ARG A 1 92 ? 6.878 8.726 -14.741 1.00 91.56 92 ARG A N 1
ATOM 736 C CA . ARG A 1 92 ? 6.098 9.895 -14.334 1.00 91.56 92 ARG A CA 1
ATOM 737 C C . ARG A 1 92 ? 4.636 9.551 -14.030 1.00 91.56 92 ARG A C 1
ATOM 739 O O . ARG A 1 92 ? 4.058 10.085 -13.087 1.00 91.56 92 ARG A O 1
ATOM 746 N N . GLN A 1 93 ? 4.025 8.654 -14.804 1.00 88.69 93 GLN A N 1
ATOM 747 C CA . GLN A 1 93 ? 2.655 8.192 -14.535 1.00 88.69 93 GLN A CA 1
ATOM 748 C C . GLN A 1 93 ? 2.558 7.374 -13.238 1.00 88.69 93 GLN A C 1
ATOM 750 O O . GLN A 1 93 ? 1.584 7.506 -12.491 1.00 88.69 93 GLN A O 1
ATOM 755 N N . LEU A 1 94 ? 3.572 6.558 -12.945 1.00 89.06 94 LEU A N 1
ATOM 756 C CA . LEU A 1 94 ? 3.647 5.810 -11.692 1.00 89.06 94 LEU A CA 1
ATOM 757 C C . LEU A 1 94 ? 3.815 6.736 -10.487 1.00 89.06 94 LEU A C 1
ATOM 759 O O . LEU A 1 94 ? 3.128 6.545 -9.491 1.00 89.06 94 LEU A O 1
ATOM 763 N N . GLU A 1 95 ? 4.666 7.758 -10.577 1.00 89.56 95 GLU A N 1
ATOM 764 C CA . GLU A 1 95 ? 4.862 8.741 -9.501 1.00 89.56 95 GLU A CA 1
ATOM 765 C C . GLU A 1 95 ? 3.562 9.449 -9.109 1.00 89.56 95 GLU A C 1
ATOM 767 O O . GLU A 1 95 ? 3.240 9.538 -7.925 1.00 89.56 95 GLU A O 1
ATOM 772 N N . LEU A 1 96 ? 2.778 9.893 -10.097 1.00 88.50 96 LEU A N 1
ATOM 773 C CA . LEU A 1 96 ? 1.477 10.522 -9.850 1.00 88.50 96 LEU A CA 1
ATOM 774 C C . LEU A 1 96 ? 0.522 9.580 -9.117 1.00 88.50 96 LEU A C 1
ATOM 776 O O . LEU A 1 96 ? -0.175 9.982 -8.190 1.00 88.50 96 LEU A O 1
ATOM 780 N N . THR A 1 97 ? 0.506 8.314 -9.524 1.00 86.88 97 THR A N 1
ATOM 781 C CA . THR A 1 97 ? -0.393 7.326 -8.932 1.00 86.88 97 THR A CA 1
ATOM 782 C C . THR A 1 97 ? 0.053 6.942 -7.517 1.00 86.88 97 THR A C 1
ATOM 784 O O . THR A 1 97 ? -0.776 6.811 -6.621 1.00 86.88 97 THR A O 1
ATOM 787 N N . ARG A 1 98 ? 1.365 6.854 -7.276 1.00 88.31 98 ARG A N 1
ATOM 788 C CA . ARG A 1 98 ? 1.945 6.608 -5.948 1.00 88.31 98 ARG A CA 1
ATOM 789 C C . ARG A 1 98 ? 1.617 7.707 -4.947 1.00 88.31 98 ARG A C 1
ATOM 791 O O . ARG A 1 98 ? 1.399 7.398 -3.781 1.00 88.31 98 ARG A O 1
ATOM 798 N N . ALA A 1 99 ? 1.563 8.962 -5.390 1.00 89.38 99 ALA A N 1
ATOM 799 C CA . ALA A 1 99 ? 1.179 10.076 -4.528 1.00 89.38 99 ALA A CA 1
ATOM 800 C C . ALA A 1 99 ? -0.248 9.902 -3.977 1.00 89.38 99 ALA A C 1
ATOM 802 O O . ALA A 1 99 ? -0.458 10.064 -2.777 1.00 89.38 99 ALA A O 1
ATOM 803 N N . LEU A 1 100 ? -1.197 9.492 -4.827 1.00 88.19 100 LEU A N 1
ATOM 804 C CA . LEU A 1 100 ? -2.577 9.205 -4.412 1.00 88.19 100 LEU A CA 1
ATOM 805 C C . LEU A 1 100 ? -2.638 8.048 -3.411 1.00 88.19 100 LEU A C 1
ATOM 807 O O . LEU A 1 100 ? -3.359 8.106 -2.418 1.00 88.19 100 LEU A O 1
ATOM 811 N N . THR A 1 101 ? -1.847 7.006 -3.649 1.00 90.06 101 THR A N 1
ATOM 812 C CA . THR A 1 101 ? -1.781 5.861 -2.742 1.00 90.06 101 THR A CA 1
ATOM 813 C C . THR A 1 101 ? -1.187 6.226 -1.385 1.00 90.06 101 THR A C 1
ATOM 815 O O . THR A 1 101 ? -1.722 5.813 -0.359 1.00 90.06 101 THR A O 1
ATOM 818 N N . ALA A 1 102 ? -0.130 7.038 -1.361 1.00 92.00 102 ALA A N 1
ATOM 819 C CA . ALA A 1 102 ? 0.471 7.516 -0.121 1.00 92.00 102 ALA A CA 1
ATOM 820 C C . ALA A 1 102 ? -0.515 8.358 0.705 1.00 92.00 102 ALA A C 1
ATOM 822 O O . ALA A 1 102 ? -0.570 8.225 1.925 1.00 92.00 102 ALA A O 1
ATOM 823 N N . GLU A 1 103 ? -1.325 9.194 0.053 1.00 93.31 103 GLU A N 1
ATOM 824 C CA . GLU A 1 103 ? -2.368 9.968 0.729 1.00 93.31 103 GLU A CA 1
ATOM 825 C C . GLU A 1 103 ? -3.421 9.061 1.386 1.00 93.31 103 GLU A C 1
ATOM 827 O O . GLU A 1 103 ? -3.739 9.242 2.564 1.00 93.31 103 GLU A O 1
ATOM 832 N N . ALA A 1 104 ? -3.906 8.045 0.666 1.00 91.69 104 ALA A N 1
ATOM 833 C CA . ALA A 1 104 ? -4.863 7.079 1.204 1.00 91.69 104 ALA A CA 1
ATOM 834 C C . ALA A 1 104 ? -4.292 6.299 2.407 1.00 91.69 104 ALA A C 1
ATOM 836 O O . ALA A 1 104 ? -4.986 6.093 3.403 1.00 91.69 104 ALA A O 1
ATOM 837 N N . GLU A 1 105 ? -3.012 5.912 2.361 1.00 93.06 105 GLU A N 1
ATOM 838 C CA . GLU A 1 105 ? -2.334 5.238 3.479 1.00 93.06 105 GLU A CA 1
ATOM 839 C C . GLU A 1 105 ? -2.167 6.147 4.703 1.00 93.06 105 GLU A C 1
ATOM 841 O O . GLU A 1 105 ? -2.336 5.698 5.838 1.00 93.06 105 GLU A O 1
ATOM 846 N N . ILE A 1 106 ? -1.874 7.436 4.503 1.00 94.88 106 ILE A N 1
ATOM 847 C CA . ILE A 1 106 ? -1.816 8.410 5.601 1.00 94.88 106 ILE A CA 1
ATOM 848 C C . ILE A 1 106 ? -3.176 8.497 6.302 1.00 94.88 106 ILE A C 1
ATOM 850 O O . ILE A 1 106 ? -3.227 8.488 7.533 1.00 94.88 106 ILE A O 1
ATOM 854 N N . GLN A 1 107 ? -4.270 8.556 5.539 1.00 93.56 107 GLN A N 1
ATOM 855 C CA . GLN A 1 107 ? -5.620 8.597 6.102 1.00 93.56 107 GLN A CA 1
ATOM 856 C C . GLN A 1 107 ? -5.950 7.321 6.885 1.00 93.56 107 GLN A C 1
ATOM 858 O O . GLN A 1 107 ? -6.444 7.413 8.010 1.00 93.56 107 GLN A O 1
ATOM 863 N N . LEU A 1 108 ? -5.619 6.147 6.338 1.00 93.38 108 LEU A N 1
ATOM 864 C CA . LEU A 1 108 ? -5.805 4.870 7.027 1.00 93.38 108 LEU A CA 1
ATOM 865 C C . LEU A 1 108 ? -5.062 4.847 8.371 1.00 93.38 108 LEU A C 1
ATOM 867 O O . LEU A 1 108 ? -5.676 4.582 9.402 1.00 93.38 108 LEU A O 1
ATOM 871 N N . ASN A 1 109 ? -3.778 5.217 8.383 1.00 94.44 109 ASN A N 1
ATOM 872 C CA . ASN A 1 109 ? -2.964 5.249 9.604 1.00 94.44 109 ASN A CA 1
ATOM 873 C C . ASN A 1 109 ? -3.553 6.178 10.678 1.00 94.44 109 ASN A C 1
ATOM 875 O O . ASN A 1 109 ? -3.539 5.861 11.867 1.00 94.44 109 ASN A O 1
ATOM 879 N N . GLN A 1 110 ? -4.088 7.335 10.276 1.00 94.44 110 GLN A N 1
ATOM 880 C CA . GLN A 1 110 ? -4.736 8.262 11.207 1.00 94.44 110 GLN A CA 1
ATOM 881 C C . GLN A 1 110 ? -5.995 7.663 11.838 1.00 94.44 110 GLN A C 1
ATOM 883 O O . GLN A 1 110 ? -6.256 7.897 13.020 1.00 94.44 110 GLN A O 1
ATOM 888 N N . VAL A 1 111 ? -6.792 6.923 11.066 1.00 93.19 111 VAL A N 1
ATOM 889 C CA . VAL A 1 111 ? -7.998 6.266 11.580 1.00 93.19 111 VAL A CA 1
ATOM 890 C C . VAL A 1 111 ? -7.636 5.069 12.457 1.00 93.19 111 VAL A C 1
ATOM 892 O O . VAL A 1 111 ? -8.233 4.915 13.517 1.00 93.19 111 VAL A O 1
ATOM 895 N N . GLU A 1 112 ? -6.621 4.283 12.099 1.00 92.50 112 GLU A N 1
ATOM 896 C CA . GLU A 1 112 ? -6.133 3.180 12.937 1.00 92.50 112 GLU A CA 1
ATOM 897 C C . GLU A 1 112 ? -5.624 3.661 14.298 1.00 92.50 112 GLU A C 1
ATOM 899 O O . GLU A 1 112 ? -5.951 3.064 15.322 1.00 92.50 112 GLU A O 1
ATOM 904 N N . LEU A 1 113 ? -4.891 4.778 14.341 1.00 93.62 113 LEU A N 1
ATOM 905 C CA . LEU A 1 113 ? -4.476 5.393 15.605 1.00 93.62 113 LEU A CA 1
ATOM 906 C C . LEU A 1 113 ? -5.683 5.763 16.476 1.00 93.62 113 LEU A C 1
ATOM 908 O O . LEU A 1 113 ? -5.712 5.441 17.664 1.00 93.62 113 LEU A O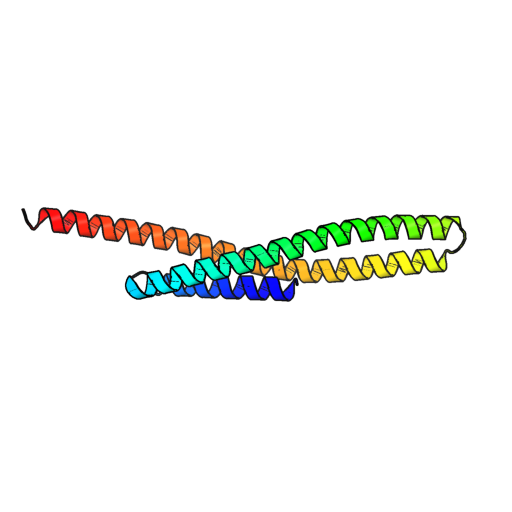 1
ATOM 912 N N . LYS A 1 114 ? -6.707 6.387 15.883 1.00 92.94 114 LYS A N 1
ATOM 913 C CA . LYS A 1 114 ? -7.946 6.732 16.597 1.00 92.94 114 LYS A CA 1
ATOM 914 C C . LYS A 1 114 ? -8.691 5.491 17.085 1.00 92.94 114 LYS A C 1
ATOM 916 O O . LYS A 1 114 ? -9.193 5.502 18.206 1.00 92.94 114 LYS A O 1
ATOM 921 N N . ASP A 1 115 ? -8.750 4.435 16.273 1.00 91.25 115 ASP A N 1
ATOM 922 C CA . ASP A 1 115 ? -9.358 3.152 16.637 1.00 91.25 115 ASP A CA 1
ATOM 923 C C . ASP A 1 115 ? -8.669 2.523 17.851 1.00 91.25 115 ASP A C 1
ATOM 925 O O . ASP A 1 115 ? -9.343 2.132 18.806 1.00 91.25 115 ASP A O 1
ATOM 929 N N . ILE A 1 116 ? -7.334 2.498 17.865 1.00 91.25 116 ILE A N 1
ATOM 930 C CA . ILE A 1 116 ? -6.548 1.986 18.993 1.00 91.25 116 ILE A CA 1
ATOM 931 C C . ILE A 1 116 ? -6.829 2.804 20.258 1.00 91.25 116 ILE A C 1
ATOM 933 O O . ILE A 1 116 ? -7.125 2.233 21.310 1.00 91.25 116 ILE A O 1
ATOM 937 N N . GLU A 1 117 ? -6.777 4.135 20.171 1.00 92.50 117 GLU A N 1
ATOM 938 C CA . GLU A 1 117 ? -7.022 5.013 21.319 1.00 92.50 117 GLU A CA 1
ATOM 939 C C . GLU A 1 117 ? -8.440 4.860 21.886 1.00 92.50 117 GLU A C 1
ATOM 941 O O . GLU A 1 117 ? -8.620 4.785 23.104 1.00 92.50 117 GLU A O 1
ATOM 946 N N . ALA A 1 118 ? -9.453 4.824 21.019 1.00 89.56 118 ALA A N 1
ATOM 947 C CA . ALA A 1 118 ? -10.849 4.711 21.425 1.00 89.56 118 ALA A CA 1
ATOM 948 C C . ALA A 1 118 ? -11.159 3.325 22.000 1.00 89.56 118 ALA A C 1
ATOM 950 O O . ALA A 1 118 ? -11.778 3.230 23.061 1.00 89.56 118 ALA A O 1
ATOM 951 N N . THR A 1 119 ? -10.666 2.261 21.359 1.00 88.62 119 THR A N 1
ATOM 952 C CA . THR A 1 119 ? -10.836 0.884 21.841 1.00 88.62 119 THR A CA 1
ATOM 953 C C . THR A 1 119 ? -10.164 0.700 23.205 1.00 88.62 119 THR A C 1
ATOM 955 O O . THR A 1 119 ? -10.760 0.109 24.104 1.00 88.62 119 THR A O 1
ATOM 958 N N . THR A 1 120 ? -8.968 1.269 23.40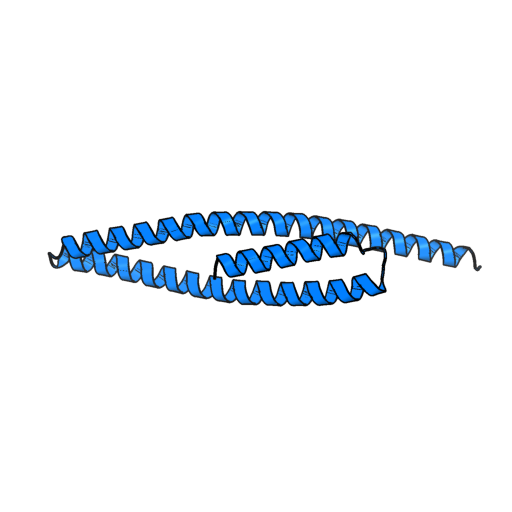4 1.00 89.75 120 THR A N 1
ATOM 959 C CA . THR A 1 120 ? -8.253 1.218 24.693 1.00 89.75 120 THR A CA 1
ATOM 960 C C . THR A 1 120 ? -9.043 1.926 25.795 1.00 89.75 120 THR A C 1
ATOM 962 O O . THR A 1 120 ? -9.316 1.336 26.838 1.00 89.75 120 THR A O 1
ATOM 965 N N . LYS A 1 121 ? -9.499 3.164 25.549 1.00 89.56 121 LYS A N 1
ATOM 966 C CA . LYS A 1 121 ? -10.314 3.926 26.516 1.00 89.56 121 LYS A CA 1
ATOM 967 C C . LYS A 1 121 ? -11.627 3.219 26.855 1.00 89.56 121 LYS A C 1
ATOM 969 O O . LYS A 1 121 ? -12.044 3.215 28.012 1.00 89.56 121 LYS A O 1
ATOM 974 N N . HIS A 1 122 ? -12.282 2.628 25.858 1.00 86.75 122 HIS A N 1
ATOM 975 C CA . HIS A 1 122 ? -13.522 1.883 26.047 1.00 86.75 122 HIS A CA 1
ATOM 976 C C . HIS A 1 122 ? -13.301 0.622 26.899 1.00 86.75 122 HIS A C 1
ATOM 978 O O . HIS A 1 122 ? -14.074 0.360 27.822 1.00 86.75 122 HIS A O 1
ATOM 984 N N . HIS A 1 123 ? -12.206 -0.106 26.664 1.00 86.25 123 HIS A N 1
ATOM 985 C CA . HIS A 1 123 ? -11.832 -1.259 27.481 1.00 86.25 123 HIS A CA 1
ATOM 986 C C . HIS A 1 123 ? -11.556 -0.860 28.940 1.00 86.25 123 HIS A C 1
ATOM 988 O O . HIS A 1 123 ? -12.086 -1.490 29.855 1.00 86.25 123 HIS A O 1
ATOM 994 N N . GLU A 1 124 ? -10.793 0.212 29.177 1.00 88.25 124 GLU A N 1
ATOM 995 C CA . GLU A 1 124 ? -10.531 0.721 30.532 1.00 88.25 124 GLU A CA 1
ATOM 996 C C . GLU A 1 124 ? -11.820 1.138 31.258 1.00 88.25 124 GLU A C 1
ATOM 998 O O . GLU A 1 124 ? -11.956 0.937 32.466 1.00 88.25 124 GLU A O 1
ATOM 1003 N N . LYS A 1 125 ? -12.778 1.735 30.535 1.00 85.12 125 LYS A N 1
ATOM 1004 C CA . LYS A 1 125 ? -14.076 2.140 31.091 1.00 85.12 125 LYS A CA 1
ATOM 1005 C C . LYS A 1 125 ? -14.905 0.922 31.508 1.00 85.12 125 LYS A C 1
ATOM 1007 O O . LYS A 1 125 ? -15.373 0.879 32.644 1.00 85.12 125 LYS A O 1
ATOM 1012 N N . LYS A 1 126 ? -15.005 -0.096 30.645 1.00 81.81 126 LYS A N 1
ATOM 1013 C CA . LYS A 1 126 ? -15.709 -1.352 30.955 1.00 81.81 126 LYS A CA 1
ATOM 1014 C C . LYS A 1 126 ? -15.092 -2.108 32.134 1.00 81.81 126 LYS A C 1
ATOM 1016 O O . LYS A 1 126 ? -15.819 -2.718 32.915 1.00 81.81 126 LYS A O 1
ATOM 1021 N N . GLU A 1 127 ? -13.769 -2.078 32.287 1.00 78.81 127 GLU A N 1
ATOM 1022 C CA . GLU A 1 127 ? -13.104 -2.693 33.444 1.00 78.81 127 GLU A CA 1
ATOM 1023 C C . GLU A 1 127 ? -13.413 -1.963 34.754 1.00 78.81 127 GLU A C 1
ATOM 1025 O O . GLU A 1 127 ? -13.675 -2.611 35.770 1.00 78.81 127 GLU A O 1
ATOM 1030 N N . LYS A 1 128 ? -13.447 -0.624 34.735 1.00 79.12 128 LYS A N 1
ATOM 1031 C CA . LYS A 1 128 ? -13.824 0.180 35.907 1.00 79.12 128 LYS A CA 1
ATOM 1032 C C . LYS A 1 128 ? -15.268 -0.090 36.330 1.00 79.12 128 LYS A C 1
ATOM 1034 O O . LYS A 1 128 ? -15.492 -0.385 37.500 1.00 79.12 128 LYS A O 1
ATOM 1039 N N . GLU A 1 129 ? -16.207 -0.096 35.385 1.00 76.25 129 GLU A N 1
ATOM 1040 C CA . GLU A 1 129 ? -17.628 -0.377 35.646 1.00 76.25 129 GLU A CA 1
ATOM 1041 C C . GLU A 1 129 ? -17.845 -1.781 36.241 1.00 76.25 129 GLU A C 1
ATOM 1043 O O . GLU A 1 129 ? -18.564 -1.932 37.231 1.00 76.25 129 GLU A O 1
ATOM 1048 N N . LYS A 1 130 ? -17.147 -2.803 35.722 1.00 72.12 130 LYS A N 1
ATOM 1049 C CA . LYS A 1 130 ? -17.174 -4.161 36.298 1.00 72.12 130 LYS A CA 1
ATOM 1050 C C . LYS A 1 130 ? -16.599 -4.212 37.717 1.00 72.12 130 LYS A C 1
ATOM 1052 O O . LYS A 1 130 ? -17.147 -4.895 38.576 1.00 72.12 130 LYS A O 1
ATOM 1057 N N . SER A 1 131 ? -15.522 -3.469 37.986 1.00 68.25 131 SER A N 1
ATOM 1058 C CA . SER A 1 131 ? -14.882 -3.429 39.311 1.00 68.25 131 SER A CA 1
ATOM 1059 C C . SER A 1 131 ? -15.697 -2.689 40.386 1.00 68.25 131 SER A C 1
ATOM 1061 O O . SER A 1 131 ? -15.465 -2.885 41.582 1.00 68.25 131 SER A O 1
ATOM 1063 N N . GLU A 1 132 ? -16.632 -1.829 39.976 1.00 63.00 132 GLU A N 1
ATOM 1064 C CA . GLU A 1 132 ? -17.546 -1.098 40.860 1.00 63.00 132 GLU A CA 1
ATOM 1065 C C . GLU A 1 132 ? -18.825 -1.900 41.150 1.00 63.00 132 GLU A C 1
ATOM 1067 O O . GLU A 1 132 ? -19.284 -1.916 42.295 1.00 63.00 132 GLU A O 1
ATOM 1072 N N . GLN A 1 133 ? -19.349 -2.653 40.176 1.00 59.38 133 GLN A N 1
ATOM 1073 C CA . GLN A 1 133 ? -20.470 -3.581 40.398 1.00 59.38 133 GLN A CA 1
ATOM 1074 C C . GLN A 1 133 ? -20.117 -4.690 41.407 1.00 59.38 133 GLN A C 1
ATOM 1076 O O . GLN A 1 133 ? -20.868 -4.906 42.356 1.00 59.38 133 GLN A O 1
ATOM 1081 N N . ASP A 1 134 ? -18.918 -5.276 41.320 1.00 56.94 134 ASP A N 1
ATOM 1082 C CA . ASP A 1 134 ? -18.436 -6.310 42.261 1.00 56.94 134 ASP A CA 1
ATOM 1083 C C . ASP A 1 134 ? -18.259 -5.817 43.716 1.00 56.94 134 ASP A C 1
ATOM 1085 O O . ASP A 1 134 ? -18.159 -6.614 44.652 1.00 56.94 134 ASP A O 1
ATOM 1089 N N . LYS A 1 135 ? -18.194 -4.496 43.932 1.00 57.88 135 LYS A N 1
ATOM 1090 C CA . LYS A 1 135 ? -18.122 -3.884 45.273 1.00 57.88 135 LYS A CA 1
ATOM 1091 C C . LYS A 1 135 ? -19.490 -3.558 45.863 1.00 57.88 135 LYS A C 1
ATOM 1093 O O . LYS A 1 135 ? -19.558 -3.281 47.055 1.00 57.88 135 LYS A O 1
ATOM 1098 N N . THR A 1 136 ? -20.540 -3.551 45.046 1.00 54.59 136 THR A N 1
ATOM 1099 C CA . THR A 1 136 ? -21.899 -3.181 45.468 1.00 54.59 136 THR A CA 1
ATOM 1100 C C . THR A 1 136 ? -22.746 -4.417 45.802 1.00 54.59 136 THR A C 1
ATOM 1102 O O . THR A 1 136 ? -23.681 -4.313 46.588 1.00 54.59 136 THR A O 1
ATOM 1105 N N . ASP A 1 137 ? -22.367 -5.590 45.278 1.00 52.16 137 ASP A N 1
ATOM 1106 C CA . ASP A 1 137 ? -22.989 -6.897 45.563 1.00 52.16 137 ASP A CA 1
ATOM 1107 C C . ASP A 1 137 ? -22.342 -7.664 46.746 1.00 52.16 137 ASP A C 1
ATOM 1109 O O . ASP A 1 137 ? -22.628 -8.846 46.962 1.00 52.16 137 ASP A O 1
ATOM 1113 N N . LYS A 1 138 ? -21.480 -7.009 47.537 1.00 46.44 138 LYS A N 1
ATOM 1114 C CA . LYS A 1 138 ? -20.843 -7.549 48.756 1.00 46.44 138 LYS A CA 1
ATOM 1115 C C . LYS A 1 138 ? -21.254 -6.774 50.000 1.00 46.44 138 LYS A C 1
ATOM 1117 O O . LYS A 1 138 ? -21.461 -7.440 51.039 1.00 46.44 138 LYS A O 1
#

Organism: Patella caerulea (NCBI:txid87958)